Protein AF-A0A1J3DGX6-F1 (afdb_monomer_lite)

Secondary structure (DSSP, 8-state):
-HHHHHHHHHHHHHHHHHGGGHHHHHHHHHHHHHHHHHHHHHHHHHHHHHHHHHHHHHHHHHHHHHTHHHHHHTT-HHHHHHHHHHHHHHHHHHHHHHHHHHHHHHHHHHHHHHHHHHHHHHHHHHTT----HHHHHHHHHHHHHHHHHHHT--

Sequence (154 aa):
WSLPLQIGIALYLLYTQVKFAFLSGLAITILLIPVNKWISVLIASATEKMMKLKDERIRKTGELLTNIRTLKMYGWDNWFADWMKETRATEVTHLATRKYLDAWCVFFWATTPTLFSLCTFGLYELMGHQLDAATVFTCLALFNSLISPLNSFP

pLDDT: mean 79.85, std 6.16, range [44.06, 89.44]

Structure (mmCIF, N/CA/C/O backbone):
data_AF-A0A1J3DGX6-F1
#
_entry.id   AF-A0A1J3DGX6-F1
#
loop_
_atom_site.group_PDB
_atom_site.id
_atom_site.type_symbol
_atom_site.label_atom_id
_atom_site.label_alt_id
_atom_site.label_comp_id
_atom_site.label_asym_id
_atom_site.label_entity_id
_atom_site.label_seq_id
_atom_site.pdbx_PDB_ins_code
_atom_site.Cartn_x
_atom_site.Cartn_y
_atom_site.Cartn_z
_atom_site.occupancy
_atom_site.B_iso_or_equiv
_atom_site.auth_seq_id
_atom_site.auth_comp_id
_atom_site.auth_asym_id
_atom_site.auth_atom_id
_atom_site.pdbx_PDB_model_num
ATOM 1 N N . TRP A 1 1 ? 1.114 18.696 17.662 1.00 60.16 1 TRP A N 1
ATOM 2 C CA . TRP A 1 1 ? 0.561 18.798 19.030 1.00 60.16 1 TRP A CA 1
ATOM 3 C C . TRP A 1 1 ? -0.946 18.525 19.068 1.00 60.16 1 TRP A C 1
ATOM 5 O O . TRP A 1 1 ? -1.436 18.108 20.105 1.00 60.16 1 TRP A O 1
ATOM 15 N N . SER A 1 2 ? -1.672 18.677 17.949 1.00 73.19 2 SER A N 1
ATOM 16 C CA . SER A 1 2 ? -3.098 18.323 17.829 1.00 73.19 2 SER A CA 1
ATOM 17 C C . SER A 1 2 ? -3.373 16.814 17.763 1.00 73.19 2 SER A C 1
ATOM 19 O O . SER A 1 2 ? -4.356 16.365 18.339 1.00 73.19 2 SER A O 1
ATOM 21 N N . LEU A 1 3 ? -2.502 16.023 17.119 1.00 72.56 3 LEU A N 1
ATOM 22 C CA . LEU A 1 3 ? -2.721 14.580 16.898 1.00 72.56 3 LEU A CA 1
ATOM 23 C C . LEU A 1 3 ? -2.918 13.766 18.195 1.00 72.56 3 LEU A C 1
ATOM 25 O O . LEU A 1 3 ? -3.896 13.026 18.264 1.00 72.56 3 LEU A O 1
ATOM 29 N N . PRO A 1 4 ? -2.081 13.906 19.248 1.00 76.38 4 PRO A N 1
ATOM 30 C CA . PRO A 1 4 ? -2.273 13.148 20.489 1.00 76.38 4 PRO A CA 1
ATOM 31 C C . PRO A 1 4 ? -3.576 13.525 21.203 1.00 76.38 4 PRO A C 1
ATOM 33 O O . PRO A 1 4 ? -4.251 12.670 21.769 1.00 76.38 4 PRO A O 1
ATOM 36 N N . LEU A 1 5 ? -3.949 14.806 21.144 1.00 80.56 5 LEU A N 1
ATOM 37 C CA . LEU A 1 5 ? -5.153 15.338 21.777 1.00 80.56 5 LEU A CA 1
ATOM 38 C C . LEU A 1 5 ? -6.415 14.857 21.040 1.00 80.56 5 LEU A C 1
ATOM 40 O O . LEU A 1 5 ? -7.362 14.396 21.672 1.00 80.56 5 LEU A O 1
ATOM 44 N N . GLN A 1 6 ? -6.395 14.871 19.704 1.00 77.31 6 GLN A N 1
ATOM 45 C CA . GLN A 1 6 ? -7.467 14.337 18.861 1.00 77.31 6 GLN A CA 1
ATOM 46 C C . GLN A 1 6 ? -7.667 12.832 19.083 1.00 77.31 6 GLN A C 1
ATOM 48 O O . GLN A 1 6 ? -8.804 12.382 19.214 1.00 77.31 6 GLN A O 1
ATOM 53 N N . ILE A 1 7 ? -6.572 12.072 19.191 1.00 78.31 7 ILE A N 1
ATOM 54 C CA . ILE A 1 7 ? -6.617 10.641 19.508 1.00 78.31 7 ILE A CA 1
ATOM 55 C C . ILE A 1 7 ? -7.227 10.416 20.895 1.00 78.31 7 ILE A C 1
ATOM 57 O O . ILE A 1 7 ? -8.139 9.605 21.029 1.00 78.31 7 ILE A O 1
ATOM 61 N N . GLY A 1 8 ? -6.790 11.163 21.912 1.00 80.44 8 GLY A N 1
ATOM 62 C CA . GLY A 1 8 ? -7.321 11.045 23.273 1.00 80.44 8 GLY A CA 1
ATOM 63 C C . GLY A 1 8 ? -8.830 11.300 23.360 1.00 80.44 8 GLY A C 1
ATOM 64 O O . GLY A 1 8 ? -9.553 10.505 23.959 1.00 80.44 8 GLY A O 1
ATOM 65 N N . ILE A 1 9 ? -9.323 12.361 22.712 1.00 83.56 9 ILE A N 1
ATOM 66 C CA . ILE A 1 9 ? -10.759 12.689 22.688 1.00 83.56 9 ILE A CA 1
ATOM 67 C C . ILE A 1 9 ? -11.558 11.616 21.939 1.00 83.56 9 ILE A C 1
ATOM 69 O O . ILE A 1 9 ? -12.603 11.181 22.420 1.00 83.56 9 ILE A O 1
ATOM 73 N N . ALA A 1 10 ? -11.074 11.161 20.782 1.00 81.25 10 ALA A N 1
ATOM 74 C CA . ALA A 1 10 ? -11.760 10.141 19.996 1.00 81.25 10 ALA A CA 1
ATOM 75 C C . ALA A 1 10 ? -11.840 8.795 20.734 1.00 81.25 10 ALA A C 1
ATOM 77 O O . ALA A 1 10 ? -12.893 8.161 20.725 1.00 81.25 10 ALA A O 1
ATOM 78 N N . LEU A 1 11 ? -10.768 8.392 21.427 1.00 79.19 11 LEU A N 1
ATOM 79 C CA . LEU A 1 11 ? -10.749 7.201 22.281 1.00 79.19 11 LEU A CA 1
ATOM 80 C C . LEU A 1 11 ? -11.744 7.313 23.440 1.00 79.19 11 LEU A C 1
ATOM 82 O O . LEU A 1 11 ? -12.476 6.363 23.714 1.00 79.19 11 LEU A O 1
ATOM 86 N N . TYR A 1 12 ? -11.803 8.476 24.094 1.00 83.81 12 TYR A N 1
ATOM 87 C CA . TYR A 1 12 ? -12.753 8.725 25.176 1.00 83.81 12 TYR A CA 1
ATOM 88 C C . TYR A 1 12 ? -14.209 8.626 24.695 1.00 83.81 12 TYR A C 1
ATOM 90 O O . TYR A 1 12 ? -15.022 7.956 25.331 1.00 83.81 12 TYR A O 1
ATOM 98 N N . LEU A 1 13 ? -14.524 9.227 23.542 1.00 81.12 13 LEU A N 1
ATOM 99 C CA . LEU A 1 13 ? -15.857 9.172 22.930 1.00 81.12 13 LEU A CA 1
ATOM 100 C C . LEU A 1 13 ? -16.231 7.763 22.434 1.00 81.12 13 LEU A C 1
ATOM 102 O O . LEU A 1 13 ? -17.390 7.362 22.507 1.00 81.12 13 LEU A O 1
ATOM 106 N N . LEU A 1 14 ? -15.263 6.987 21.942 1.00 77.94 14 LEU A N 1
ATOM 107 C CA . LEU A 1 14 ? -15.482 5.588 21.560 1.00 77.94 14 LEU A CA 1
ATOM 108 C C . LEU A 1 14 ? -15.776 4.709 22.779 1.00 77.94 14 LEU A C 1
ATOM 110 O O . LEU A 1 14 ? -16.672 3.863 22.724 1.00 77.94 14 LEU A O 1
ATOM 114 N N . TYR A 1 15 ? -15.067 4.936 23.886 1.00 79.75 15 TYR A N 1
ATOM 115 C CA . TYR A 1 15 ? -15.304 4.222 25.136 1.00 79.75 15 TYR A CA 1
ATOM 116 C C . TYR A 1 15 ? -16.697 4.509 25.709 1.00 79.75 15 TYR A C 1
ATOM 118 O O . TYR A 1 15 ? -17.372 3.586 26.160 1.00 79.75 15 TYR A O 1
ATOM 126 N N . THR A 1 16 ? -17.173 5.755 25.659 1.00 79.94 16 THR A N 1
ATOM 127 C CA . THR A 1 16 ? -18.525 6.081 26.139 1.00 79.94 16 THR A CA 1
ATOM 128 C C . THR A 1 16 ? -19.629 5.463 25.281 1.00 79.94 16 THR A C 1
ATOM 130 O O . THR A 1 16 ? -20.646 5.061 25.840 1.00 79.94 16 THR A O 1
ATOM 133 N N . GLN A 1 17 ? -19.427 5.317 23.966 1.00 77.19 17 GLN A N 1
ATOM 134 C CA . GLN A 1 17 ? -20.441 4.749 23.067 1.00 77.19 17 GLN A CA 1
ATOM 135 C C . GLN A 1 17 ? -20.481 3.214 23.060 1.00 77.19 17 GLN A C 1
ATOM 137 O O . GLN A 1 17 ? -21.556 2.621 23.134 1.00 77.19 17 GLN A O 1
ATOM 142 N N . VAL A 1 18 ? -19.322 2.552 22.969 1.00 73.00 18 VAL A N 1
ATOM 143 C CA . VAL A 1 18 ? -19.244 1.094 22.718 1.00 73.00 18 VAL A CA 1
ATOM 144 C C . VAL A 1 18 ? -18.570 0.325 23.857 1.00 73.00 18 VAL A C 1
ATOM 146 O O . VAL A 1 18 ? -18.370 -0.889 23.767 1.00 73.00 18 VAL A O 1
ATOM 149 N N . LYS A 1 19 ? -18.216 1.013 24.951 1.00 79.44 19 LYS A N 1
ATOM 150 C CA . LYS A 1 19 ? -17.516 0.442 26.109 1.00 79.44 19 LYS A CA 1
ATOM 151 C C . LYS A 1 19 ? -16.284 -0.362 25.665 1.00 79.44 19 LYS A C 1
ATOM 153 O O . LYS A 1 19 ? -15.445 0.128 24.912 1.00 79.44 19 LYS A O 1
ATOM 158 N N . PHE A 1 20 ? -16.176 -1.609 26.120 1.00 76.25 20 PHE A N 1
ATOM 159 C CA . PHE A 1 20 ? -15.048 -2.492 25.839 1.00 76.25 20 PHE A CA 1
ATOM 160 C C . PHE A 1 20 ? -15.041 -3.073 24.418 1.00 76.25 20 PHE A C 1
ATOM 162 O O . PHE A 1 20 ? -13.994 -3.539 23.977 1.00 76.25 20 PHE A O 1
ATOM 169 N N . ALA A 1 21 ? -16.146 -3.025 23.666 1.00 75.75 21 ALA A N 1
ATOM 170 C CA . ALA A 1 21 ? -16.178 -3.621 22.328 1.00 75.75 21 ALA A CA 1
ATOM 171 C C . ALA A 1 21 ? -15.310 -2.847 21.317 1.00 75.75 21 ALA A C 1
ATOM 173 O O . ALA A 1 21 ? -14.728 -3.460 20.420 1.00 75.75 21 ALA A O 1
ATOM 174 N N . PHE A 1 22 ? -15.115 -1.535 21.519 1.00 76.81 22 PHE A N 1
ATOM 175 C CA . PHE A 1 22 ? -14.176 -0.714 20.738 1.00 76.81 22 PHE A CA 1
ATOM 176 C C . PHE A 1 22 ? -12.736 -1.275 20.752 1.00 76.81 22 PHE A C 1
ATOM 178 O O . PHE A 1 22 ? -12.015 -1.156 19.760 1.00 76.81 22 PHE A O 1
ATOM 185 N N . LEU A 1 23 ? -12.322 -1.935 21.842 1.00 78.81 23 LEU A N 1
ATOM 186 C CA . LEU A 1 23 ? -10.967 -2.474 21.991 1.00 78.81 23 LEU A CA 1
ATOM 187 C C . LEU A 1 23 ? -10.636 -3.527 20.920 1.00 78.81 23 LEU A C 1
ATOM 189 O O . LEU A 1 23 ? -9.488 -3.648 20.502 1.00 78.81 23 LEU A O 1
ATOM 193 N N . SER A 1 24 ? -11.646 -4.258 20.443 1.00 81.00 24 SER A N 1
ATOM 194 C CA . SER A 1 24 ? -11.485 -5.261 19.389 1.00 81.00 24 SER A CA 1
ATOM 195 C C . SER A 1 24 ? -11.208 -4.644 18.019 1.00 81.00 24 SER A C 1
ATOM 197 O O . SER A 1 24 ? -10.266 -5.048 17.335 1.00 81.00 24 SER A O 1
ATOM 199 N N . GLY A 1 25 ? -11.965 -3.606 17.653 1.00 76.81 25 GLY A N 1
ATOM 200 C CA . GLY A 1 25 ? -11.724 -2.828 16.447 1.00 76.81 25 GLY A CA 1
ATOM 201 C C . GLY A 1 25 ? -10.364 -2.136 16.499 1.00 76.81 25 GLY A C 1
ATOM 202 O O . GLY A 1 25 ? -9.625 -2.143 15.511 1.00 76.81 25 GLY A O 1
ATOM 203 N N . LEU A 1 26 ? -9.981 -1.607 17.667 1.00 78.69 26 LEU A N 1
ATOM 204 C CA . LEU A 1 26 ? -8.653 -1.031 17.874 1.00 78.69 26 LEU A CA 1
ATOM 205 C C . LEU A 1 26 ? -7.546 -2.074 17.670 1.00 78.69 26 LEU A C 1
ATOM 207 O O . LEU A 1 26 ? -6.583 -1.791 16.963 1.00 78.69 26 LEU A O 1
ATOM 211 N N . ALA A 1 27 ? -7.688 -3.278 18.232 1.00 83.06 27 ALA A N 1
ATOM 212 C CA . ALA A 1 27 ? -6.703 -4.350 18.092 1.00 83.06 27 ALA A CA 1
ATOM 213 C C . ALA A 1 27 ? -6.489 -4.754 16.624 1.00 83.06 27 ALA A C 1
ATOM 215 O O . ALA A 1 27 ? -5.349 -4.871 16.175 1.00 83.06 27 ALA A O 1
ATOM 216 N N . ILE A 1 28 ? -7.570 -4.892 15.851 1.00 80.25 28 ILE A N 1
ATOM 217 C CA . ILE A 1 28 ? -7.499 -5.196 14.413 1.00 80.25 28 ILE A CA 1
ATOM 218 C C . ILE A 1 28 ? -6.847 -4.050 13.647 1.00 80.25 28 ILE A C 1
ATOM 220 O O . ILE A 1 28 ? -5.993 -4.288 12.800 1.00 80.25 28 ILE A O 1
ATOM 224 N N . THR A 1 29 ? -7.192 -2.806 13.973 1.00 77.31 29 THR A N 1
ATOM 225 C CA . THR A 1 29 ? -6.591 -1.631 13.326 1.00 77.31 29 THR A CA 1
ATOM 226 C C . THR A 1 29 ? -5.090 -1.570 13.591 1.00 77.31 29 THR A C 1
ATOM 228 O O . THR A 1 29 ? -4.314 -1.388 12.657 1.00 77.31 29 THR A O 1
ATOM 231 N N . ILE A 1 30 ? -4.667 -1.796 14.838 1.00 80.12 30 ILE A N 1
ATOM 232 C CA . ILE A 1 30 ? -3.249 -1.869 15.211 1.00 80.12 30 ILE A CA 1
ATOM 233 C C . ILE A 1 30 ? -2.539 -2.992 14.448 1.00 80.12 30 ILE A C 1
ATOM 235 O O . ILE A 1 30 ? -1.401 -2.803 14.028 1.00 80.12 30 ILE A O 1
ATOM 239 N N . LEU A 1 31 ? -3.202 -4.128 14.220 1.00 82.38 31 LEU A N 1
ATOM 240 C CA . LEU A 1 31 ? -2.660 -5.247 13.445 1.00 82.38 31 LEU A CA 1
ATOM 241 C C . LEU A 1 31 ? -2.600 -4.952 11.934 1.00 82.38 31 LEU A C 1
ATOM 243 O O . LEU A 1 31 ? -1.679 -5.409 11.261 1.00 82.38 31 LEU A O 1
ATOM 247 N N . LEU A 1 32 ? -3.522 -4.147 11.396 1.00 76.31 32 LEU A N 1
ATOM 248 C CA . LEU A 1 32 ? -3.528 -3.736 9.986 1.00 76.31 32 LEU A CA 1
ATOM 249 C C . LEU A 1 32 ? -2.464 -2.677 9.656 1.00 76.31 32 LEU A C 1
ATOM 251 O O . LEU A 1 32 ? -1.965 -2.660 8.532 1.00 76.31 32 LEU A O 1
ATOM 255 N N . ILE A 1 33 ? -2.074 -1.824 10.610 1.00 78.75 33 ILE A N 1
ATOM 256 C CA . ILE A 1 33 ? -1.017 -0.811 10.415 1.00 78.75 33 ILE A CA 1
ATOM 257 C C . ILE A 1 33 ? 0.302 -1.416 9.884 1.00 78.75 33 ILE A C 1
ATOM 259 O O . ILE A 1 33 ? 0.773 -0.956 8.839 1.00 78.75 33 ILE A O 1
ATOM 263 N N . PRO A 1 34 ? 0.923 -2.436 10.516 1.00 81.00 34 PRO A N 1
ATOM 264 C CA . PRO A 1 34 ? 2.173 -3.013 10.024 1.00 81.00 34 PRO A CA 1
ATOM 265 C C . PRO A 1 34 ? 2.004 -3.717 8.673 1.00 81.00 34 PRO A C 1
ATOM 267 O O . PRO A 1 34 ? 2.913 -3.657 7.847 1.00 81.00 34 PRO A O 1
ATOM 270 N N . VAL A 1 35 ? 0.842 -4.328 8.414 1.00 80.75 35 VAL A N 1
ATOM 271 C CA . VAL A 1 35 ? 0.528 -4.955 7.120 1.00 80.75 35 VAL A CA 1
ATOM 272 C C . VAL A 1 35 ? 0.501 -3.900 6.013 1.00 80.75 35 VAL A C 1
ATOM 274 O O . VAL A 1 35 ? 1.198 -4.042 5.009 1.00 80.75 35 VAL A O 1
ATOM 277 N N . ASN A 1 36 ? -0.218 -2.796 6.229 1.00 76.44 36 ASN A N 1
ATOM 278 C CA . ASN A 1 36 ? -0.269 -1.675 5.290 1.00 76.44 36 ASN A CA 1
ATOM 279 C C . ASN A 1 36 ? 1.113 -1.039 5.084 1.00 76.44 36 ASN A C 1
ATOM 281 O O . ASN A 1 36 ? 1.490 -0.743 3.947 1.00 76.44 36 ASN A O 1
ATOM 285 N N . LYS A 1 37 ? 1.907 -0.878 6.153 1.00 79.25 37 LYS A N 1
ATOM 286 C CA . LYS A 1 37 ? 3.284 -0.369 6.060 1.00 79.25 37 LYS A CA 1
ATOM 287 C C . LYS A 1 37 ? 4.168 -1.287 5.216 1.00 79.25 37 LYS A C 1
ATOM 289 O O . LYS A 1 37 ? 4.883 -0.806 4.339 1.00 79.25 37 LYS A O 1
ATOM 294 N N . TRP A 1 38 ? 4.095 -2.599 5.430 1.00 80.75 38 TRP A N 1
ATOM 295 C CA . TRP A 1 38 ? 4.884 -3.571 4.674 1.00 80.75 38 TRP A CA 1
ATOM 296 C C . TRP A 1 38 ? 4.527 -3.577 3.181 1.00 80.75 38 TRP A C 1
ATOM 298 O O . TRP A 1 38 ? 5.422 -3.508 2.336 1.00 80.75 38 TRP A O 1
ATOM 308 N N . ILE A 1 39 ? 3.231 -3.551 2.853 1.00 75.88 39 ILE A N 1
ATOM 309 C CA . ILE A 1 39 ? 2.740 -3.423 1.471 1.00 75.88 39 ILE A CA 1
ATOM 310 C C . ILE A 1 39 ? 3.232 -2.112 0.844 1.00 75.88 39 ILE A C 1
ATOM 312 O O . ILE A 1 39 ? 3.727 -2.113 -0.283 1.00 75.88 39 ILE A O 1
ATOM 316 N N . SER A 1 40 ? 3.163 -1.004 1.584 1.00 75.25 40 SER A N 1
ATOM 317 C CA . SER A 1 40 ? 3.597 0.314 1.103 1.00 75.25 40 SER A CA 1
ATOM 318 C C . SER A 1 40 ? 5.093 0.349 0.784 1.00 75.25 40 SER A C 1
ATOM 320 O O . SER A 1 40 ? 5.491 0.868 -0.259 1.00 75.25 40 SER A O 1
ATOM 32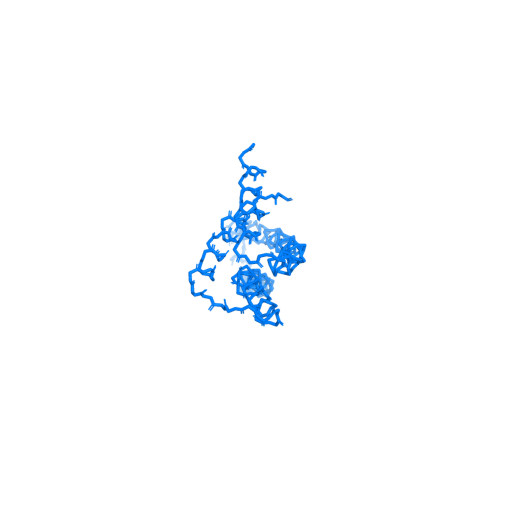2 N N . VAL A 1 41 ? 5.932 -0.263 1.627 1.00 81.12 41 VAL A N 1
ATOM 323 C CA . VAL A 1 41 ? 7.378 -0.404 1.374 1.00 81.12 41 VAL A CA 1
ATOM 324 C C . VAL A 1 41 ? 7.640 -1.262 0.135 1.00 81.12 41 VAL A C 1
ATOM 326 O O . VAL A 1 41 ? 8.496 -0.921 -0.685 1.00 81.12 41 VAL A O 1
ATOM 329 N N . LEU A 1 42 ? 6.883 -2.346 -0.046 1.00 79.38 42 LEU A N 1
ATOM 330 C CA . LEU A 1 42 ? 7.008 -3.201 -1.224 1.00 79.38 42 LEU A CA 1
ATOM 331 C C . LEU A 1 42 ? 6.631 -2.449 -2.512 1.00 79.38 42 LEU A C 1
ATOM 333 O O . LEU A 1 42 ? 7.348 -2.544 -3.511 1.00 79.38 42 LEU A O 1
ATOM 337 N N . ILE A 1 43 ? 5.564 -1.644 -2.476 1.00 76.56 43 ILE A N 1
ATOM 338 C CA . ILE A 1 43 ? 5.153 -0.768 -3.585 1.00 76.56 43 ILE A CA 1
ATOM 339 C C . ILE A 1 43 ? 6.218 0.288 -3.876 1.00 76.56 43 ILE A C 1
ATOM 341 O O . ILE A 1 43 ? 6.534 0.522 -5.046 1.00 76.56 43 ILE A O 1
ATOM 345 N N . ALA A 1 44 ? 6.790 0.911 -2.844 1.00 79.06 44 ALA A N 1
ATOM 346 C CA . ALA A 1 44 ? 7.851 1.902 -2.997 1.00 79.06 44 ALA A CA 1
ATOM 347 C C . ALA A 1 44 ? 9.092 1.288 -3.665 1.00 79.06 44 ALA A C 1
ATOM 349 O O . ALA A 1 44 ? 9.581 1.822 -4.661 1.00 79.06 44 ALA A O 1
ATOM 350 N N . SER A 1 45 ? 9.535 0.112 -3.206 1.00 82.81 45 SER A N 1
ATOM 351 C CA . SER A 1 45 ? 10.664 -0.611 -3.807 1.00 82.81 45 SER A CA 1
ATOM 352 C C . SER A 1 45 ? 10.386 -1.029 -5.257 1.00 82.81 45 SER A C 1
ATOM 354 O O . SER A 1 45 ? 11.235 -0.857 -6.136 1.00 82.81 45 SER A O 1
ATOM 356 N N . ALA A 1 46 ? 9.182 -1.537 -5.545 1.00 74.94 46 ALA A N 1
ATOM 357 C CA . ALA A 1 46 ? 8.769 -1.872 -6.907 1.00 74.94 46 ALA A CA 1
ATOM 358 C C . ALA A 1 46 ? 8.723 -0.628 -7.812 1.00 74.94 46 ALA A C 1
ATOM 360 O O . ALA A 1 46 ? 9.126 -0.682 -8.975 1.00 74.94 46 ALA A O 1
ATOM 361 N N . THR A 1 47 ? 8.276 0.507 -7.271 1.00 75.06 47 THR A N 1
ATOM 362 C CA . THR A 1 47 ? 8.239 1.797 -7.967 1.00 75.06 47 THR A CA 1
ATOM 363 C C . THR A 1 47 ? 9.641 2.292 -8.299 1.00 75.06 47 THR A C 1
ATOM 365 O O . THR A 1 47 ? 9.875 2.696 -9.435 1.00 75.06 47 THR A O 1
ATOM 368 N N . GLU A 1 48 ? 10.584 2.202 -7.362 1.00 83.50 48 GLU A N 1
ATOM 369 C CA . GLU A 1 48 ? 11.978 2.594 -7.583 1.00 83.50 48 GLU A CA 1
ATOM 370 C C . GLU A 1 48 ? 12.635 1.750 -8.687 1.00 83.50 48 GLU A C 1
ATOM 372 O O . GLU A 1 48 ? 13.232 2.295 -9.617 1.00 83.50 48 GLU A O 1
ATOM 377 N N . LYS A 1 49 ? 12.472 0.420 -8.643 1.00 80.00 49 LYS A N 1
ATOM 378 C CA . LYS A 1 49 ? 12.994 -0.486 -9.683 1.00 80.00 49 LYS A CA 1
ATOM 379 C C . LYS A 1 49 ? 12.412 -0.168 -11.061 1.00 80.00 49 LYS A C 1
ATOM 381 O O . LYS A 1 49 ? 13.149 -0.120 -12.042 1.00 80.00 49 LYS A O 1
ATOM 386 N N . MET A 1 50 ? 11.107 0.094 -11.130 1.00 76.81 50 MET A N 1
ATOM 387 C CA . MET A 1 50 ? 10.432 0.466 -12.374 1.00 76.81 50 MET A CA 1
ATOM 388 C C . MET A 1 50 ? 10.951 1.799 -12.933 1.00 76.81 50 MET A C 1
ATOM 390 O O . MET A 1 50 ? 11.123 1.922 -14.143 1.00 76.81 50 MET A O 1
ATOM 394 N N . MET A 1 51 ? 11.217 2.787 -12.071 1.00 78.88 51 MET A N 1
ATOM 395 C CA . MET A 1 51 ? 11.781 4.074 -12.490 1.00 78.88 51 MET A CA 1
ATOM 396 C C . MET A 1 51 ? 13.183 3.906 -13.083 1.00 78.88 51 MET A C 1
ATOM 398 O O . MET A 1 51 ? 13.434 4.437 -14.158 1.00 78.88 51 MET A O 1
ATOM 402 N N . LYS A 1 52 ? 14.046 3.076 -12.475 1.00 84.50 52 LYS A N 1
ATOM 403 C CA . LYS A 1 52 ? 15.387 2.780 -13.017 1.00 84.50 52 LYS A CA 1
ATOM 404 C C . LYS A 1 52 ? 15.334 2.168 -14.422 1.00 84.50 52 LYS A C 1
ATOM 406 O O . LYS A 1 52 ? 16.050 2.624 -15.309 1.00 84.50 52 LYS A O 1
ATOM 411 N N . LEU A 1 53 ? 14.460 1.178 -14.639 1.00 78.19 53 LEU A N 1
ATOM 412 C CA . LEU A 1 53 ? 14.273 0.556 -15.960 1.00 78.19 53 LEU A CA 1
ATOM 413 C C . LEU A 1 53 ? 13.764 1.569 -16.996 1.00 78.19 53 LEU A C 1
ATOM 415 O O . LEU A 1 53 ? 14.291 1.654 -18.106 1.00 78.19 53 LEU A O 1
ATOM 419 N N . LYS A 1 54 ? 12.784 2.389 -16.601 1.00 78.25 54 LYS A N 1
ATOM 420 C CA . LYS A 1 54 ? 12.209 3.431 -17.454 1.00 78.25 54 LYS A CA 1
ATOM 421 C C . LYS A 1 54 ? 13.253 4.483 -17.848 1.00 78.25 54 LYS A C 1
ATOM 423 O O . LYS A 1 54 ? 13.288 4.886 -19.012 1.00 78.25 54 LYS A O 1
ATOM 428 N N . ASP A 1 55 ? 14.097 4.911 -16.911 1.00 87.56 55 ASP A N 1
ATOM 429 C CA . ASP A 1 55 ? 15.165 5.882 -17.160 1.00 87.56 55 ASP A CA 1
ATOM 430 C C . ASP A 1 55 ? 16.223 5.313 -18.116 1.00 87.56 55 ASP A C 1
ATOM 432 O O . ASP A 1 55 ? 16.638 5.996 -19.055 1.00 87.56 55 ASP A O 1
ATOM 436 N N . GLU A 1 56 ? 16.602 4.039 -17.960 1.00 85.06 56 GLU A N 1
ATOM 437 C CA . GLU A 1 56 ? 17.533 3.378 -18.879 1.00 85.06 56 GLU A CA 1
ATOM 438 C C . GLU A 1 56 ? 16.963 3.277 -20.301 1.00 85.06 56 GLU A C 1
ATOM 440 O O . GLU A 1 56 ? 17.663 3.587 -21.271 1.00 85.06 56 GLU A O 1
ATOM 445 N N . ARG A 1 57 ? 15.682 2.912 -20.442 1.00 82.38 57 ARG A N 1
ATOM 446 C CA . ARG A 1 57 ? 15.006 2.876 -21.745 1.00 82.38 57 ARG A CA 1
ATOM 447 C C . ARG A 1 57 ? 14.976 4.256 -22.396 1.00 82.38 57 ARG A C 1
ATOM 449 O O . ARG A 1 57 ? 15.271 4.370 -23.587 1.00 82.38 57 ARG A O 1
ATOM 456 N N . ILE A 1 58 ? 14.609 5.298 -21.644 1.00 85.56 58 ILE A N 1
ATOM 457 C CA . ILE A 1 58 ? 14.564 6.680 -22.151 1.00 85.56 58 ILE A CA 1
ATOM 458 C C . ILE A 1 58 ? 15.958 7.121 -22.601 1.00 85.56 58 ILE A C 1
ATOM 460 O O . ILE A 1 58 ? 16.087 7.658 -23.701 1.00 85.56 58 ILE A O 1
ATOM 464 N N . ARG A 1 59 ? 16.998 6.826 -21.812 1.00 88.00 59 ARG A N 1
ATOM 465 C CA . ARG A 1 59 ? 18.388 7.137 -22.162 1.00 88.00 59 ARG A CA 1
ATOM 466 C C . ARG A 1 59 ? 18.814 6.457 -23.461 1.00 88.00 59 ARG A C 1
ATOM 468 O O . ARG A 1 59 ? 19.230 7.151 -24.384 1.00 88.00 59 ARG A O 1
ATOM 475 N N . LYS A 1 60 ? 18.650 5.131 -23.568 1.00 81.50 60 LYS A N 1
ATOM 476 C CA . LYS A 1 60 ? 19.015 4.380 -24.784 1.00 81.50 60 LYS A CA 1
ATOM 477 C C . LYS A 1 60 ? 18.239 4.885 -25.997 1.00 81.50 60 LYS A C 1
ATOM 479 O O . LYS A 1 60 ? 18.827 5.175 -27.030 1.00 81.50 60 LYS A O 1
ATOM 484 N N . THR A 1 61 ? 16.928 5.081 -25.863 1.00 83.94 61 THR A N 1
ATOM 485 C CA . THR A 1 61 ? 16.104 5.617 -26.961 1.00 83.94 61 THR A CA 1
ATOM 486 C C . THR A 1 61 ? 16.587 7.003 -27.399 1.00 83.94 61 THR A C 1
ATOM 488 O O . THR A 1 61 ? 16.647 7.273 -28.596 1.00 83.94 61 THR A O 1
ATOM 491 N N . GLY A 1 62 ? 16.988 7.860 -26.454 1.00 87.81 62 GLY A N 1
ATOM 492 C CA . GLY A 1 62 ? 17.604 9.155 -26.741 1.00 87.81 62 GLY A CA 1
ATOM 493 C C . GLY A 1 62 ? 18.903 9.029 -27.541 1.00 87.81 62 GLY A C 1
ATOM 494 O O . GLY A 1 62 ? 19.023 9.640 -28.599 1.00 87.81 62 GLY A O 1
ATOM 495 N N . GLU A 1 63 ? 19.832 8.178 -27.094 1.00 85.81 63 GLU A N 1
ATOM 496 C CA . GLU A 1 63 ? 21.112 7.910 -27.777 1.00 85.81 63 GLU A CA 1
ATOM 497 C C . GLU A 1 63 ? 20.914 7.401 -29.218 1.00 85.81 63 GLU A C 1
ATOM 499 O O . GLU A 1 63 ? 21.664 7.758 -30.133 1.00 85.81 63 GLU A O 1
ATOM 504 N N . LEU A 1 64 ? 19.874 6.598 -29.438 1.00 83.44 64 LEU A N 1
ATOM 505 C CA . LEU A 1 64 ? 19.547 6.015 -30.739 1.00 83.44 64 LEU A CA 1
ATOM 506 C C . LEU A 1 64 ? 18.871 7.013 -31.680 1.00 83.44 64 LEU A C 1
ATOM 508 O O . LEU A 1 64 ? 19.178 7.024 -32.872 1.00 83.44 64 LEU A O 1
ATOM 512 N N . LEU A 1 65 ? 18.031 7.909 -31.155 1.00 85.06 65 LEU A N 1
ATOM 513 C CA . LEU A 1 65 ? 17.482 9.030 -31.924 1.00 85.06 65 LEU A CA 1
ATOM 514 C C . LEU A 1 65 ? 18.585 9.999 -32.366 1.00 85.06 65 LEU A C 1
ATOM 516 O O . LEU A 1 65 ? 18.565 10.464 -33.506 1.00 85.06 65 LEU A O 1
ATOM 520 N N . THR A 1 66 ? 19.585 10.252 -31.516 1.00 89.44 66 THR A N 1
ATOM 521 C CA . THR A 1 66 ? 20.757 11.064 -31.880 1.00 89.44 66 THR A CA 1
ATOM 522 C C . THR A 1 66 ? 21.560 10.439 -33.030 1.00 89.44 66 THR A C 1
ATOM 524 O O . THR A 1 66 ? 22.053 11.163 -33.892 1.00 89.44 66 THR A O 1
ATOM 527 N N . ASN A 1 67 ? 21.642 9.105 -33.103 1.00 87.06 67 ASN A N 1
ATOM 528 C CA . ASN A 1 67 ? 22.414 8.370 -34.116 1.00 87.06 67 ASN A CA 1
ATOM 529 C C . ASN A 1 67 ? 21.551 7.740 -35.231 1.00 87.06 67 ASN A C 1
ATOM 531 O O . ASN A 1 67 ? 21.981 6.807 -35.918 1.00 87.06 67 ASN A O 1
ATOM 535 N N . ILE A 1 68 ? 20.341 8.262 -35.460 1.00 86.69 68 ILE A N 1
ATOM 536 C CA . ILE A 1 68 ? 19.344 7.655 -36.359 1.00 86.69 68 ILE A CA 1
ATOM 537 C C . ILE A 1 68 ? 19.830 7.492 -37.810 1.00 86.69 68 ILE A C 1
ATOM 539 O O . ILE A 1 68 ? 19.452 6.542 -38.497 1.00 86.69 68 ILE A O 1
ATOM 543 N N . ARG A 1 69 ? 20.691 8.400 -38.288 1.00 85.75 69 ARG A N 1
ATOM 544 C CA . ARG A 1 69 ? 21.210 8.381 -39.666 1.00 85.75 69 ARG A CA 1
ATOM 545 C C . ARG A 1 69 ? 22.096 7.160 -39.917 1.00 85.75 69 ARG A C 1
ATOM 547 O O . ARG A 1 69 ? 21.957 6.512 -40.950 1.00 85.75 69 ARG A O 1
ATOM 554 N N . THR A 1 70 ? 22.944 6.826 -38.948 1.00 84.88 70 THR A N 1
ATOM 555 C CA . THR A 1 70 ? 23.809 5.642 -38.965 1.00 84.88 70 THR A CA 1
ATOM 556 C C . THR A 1 70 ? 22.970 4.368 -38.936 1.00 84.88 70 THR A C 1
ATOM 558 O O . THR A 1 70 ? 23.198 3.452 -39.718 1.00 84.88 70 THR A O 1
ATOM 561 N N . LEU A 1 71 ? 21.930 4.341 -38.102 1.00 83.62 71 LEU A N 1
ATOM 562 C CA . LEU A 1 71 ? 21.047 3.184 -37.944 1.00 83.62 71 LEU A CA 1
ATOM 563 C C . LEU A 1 71 ? 20.271 2.858 -39.233 1.00 83.62 71 LEU A C 1
ATOM 565 O O . LEU A 1 71 ? 20.176 1.695 -39.622 1.00 83.62 71 LEU A O 1
ATOM 569 N N . LYS A 1 72 ? 19.801 3.892 -39.947 1.00 85.50 72 LYS A N 1
ATOM 570 C CA . LYS A 1 72 ? 19.196 3.741 -41.280 1.00 85.50 72 LYS A CA 1
ATOM 571 C C . LYS A 1 72 ? 20.195 3.319 -42.358 1.00 85.50 72 LYS A C 1
ATOM 573 O O . LYS A 1 72 ? 19.818 2.555 -43.236 1.00 85.50 72 LYS A O 1
ATOM 578 N N . MET A 1 73 ? 21.444 3.789 -42.302 1.00 86.12 73 MET A N 1
ATOM 579 C CA . MET A 1 73 ? 22.487 3.379 -43.254 1.00 86.12 73 MET A CA 1
ATOM 580 C C . MET A 1 73 ? 22.811 1.882 -43.170 1.0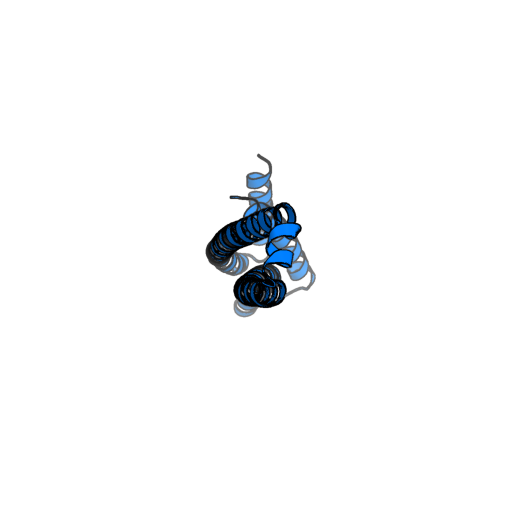0 86.12 73 MET A C 1
ATOM 582 O O . MET A 1 73 ? 2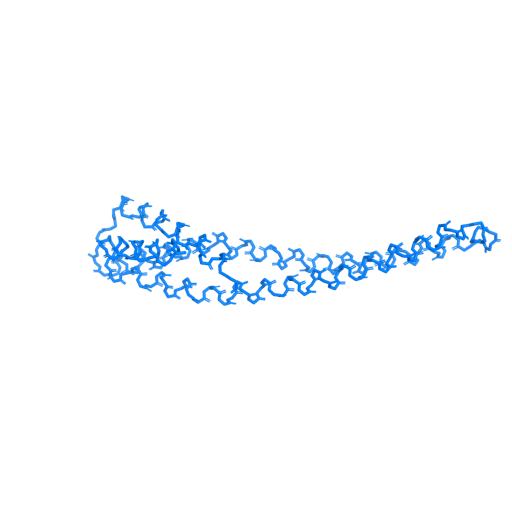3.085 1.274 -44.199 1.00 86.12 73 MET A O 1
ATOM 586 N N . TYR A 1 74 ? 22.744 1.288 -41.976 1.00 84.50 74 TYR A N 1
ATOM 587 C CA . TYR A 1 74 ? 22.983 -0.146 -41.770 1.00 84.50 74 TYR A CA 1
ATOM 588 C C . TYR A 1 74 ? 21.732 -1.029 -41.929 1.00 84.50 74 TYR A C 1
ATOM 590 O O . TYR A 1 74 ? 21.851 -2.249 -41.866 1.00 84.50 74 TYR A O 1
ATOM 598 N N . GLY A 1 75 ? 20.539 -0.450 -42.126 1.00 85.62 75 GLY A N 1
ATOM 599 C CA . GLY A 1 75 ? 19.287 -1.216 -42.229 1.00 85.62 75 GLY A CA 1
ATOM 600 C C . GLY A 1 75 ? 18.912 -1.974 -40.946 1.00 85.62 75 GLY A C 1
ATOM 601 O O . GLY A 1 75 ? 18.291 -3.031 -41.006 1.00 85.62 75 GLY A O 1
ATOM 602 N N . TRP A 1 76 ? 19.330 -1.474 -39.778 1.00 87.00 76 TRP A N 1
ATOM 603 C CA . TRP A 1 76 ? 19.086 -2.105 -38.468 1.00 87.00 76 TRP A CA 1
ATOM 604 C C . TRP A 1 76 ? 17.784 -1.651 -37.794 1.00 87.00 76 TRP A C 1
ATOM 606 O O . TRP A 1 76 ? 17.561 -1.916 -36.614 1.00 87.00 76 TRP A O 1
ATOM 616 N N . ASP A 1 77 ? 16.913 -0.961 -38.523 1.00 83.25 77 ASP A N 1
ATOM 617 C CA . ASP A 1 77 ? 15.657 -0.406 -38.022 1.00 83.25 77 ASP A CA 1
ATOM 618 C C . ASP A 1 77 ? 14.707 -1.484 -37.486 1.00 83.25 77 ASP A C 1
ATOM 620 O O . ASP A 1 77 ? 14.175 -1.331 -36.386 1.00 83.25 77 ASP A O 1
ATOM 624 N N . ASN A 1 78 ? 14.558 -2.599 -38.205 1.00 84.69 78 ASN A N 1
ATOM 625 C CA . ASN A 1 78 ? 13.689 -3.702 -37.780 1.00 84.69 78 ASN A CA 1
ATOM 626 C C . ASN A 1 78 ? 14.226 -4.421 -36.536 1.00 84.69 78 ASN A C 1
ATOM 628 O O . ASN A 1 78 ? 13.492 -4.615 -35.570 1.00 84.69 78 ASN A O 1
ATOM 632 N N . TRP A 1 79 ? 15.525 -4.738 -36.516 1.00 84.94 79 TRP A N 1
ATOM 633 C CA . TRP A 1 79 ? 16.170 -5.362 -35.356 1.00 84.94 79 TRP A CA 1
ATOM 634 C C . TRP A 1 79 ? 16.035 -4.490 -34.101 1.00 84.94 79 TRP A C 1
ATOM 636 O O . TRP A 1 79 ? 15.749 -4.977 -33.007 1.00 84.94 79 TRP A O 1
ATOM 646 N N . PHE A 1 80 ? 16.180 -3.175 -34.269 1.00 81.12 80 PHE A N 1
ATOM 647 C CA . PHE A 1 80 ? 16.044 -2.225 -33.177 1.00 81.12 80 PHE A CA 1
ATOM 648 C C . PHE A 1 80 ? 14.594 -2.091 -32.677 1.00 81.12 80 PHE A C 1
ATOM 650 O O . PHE A 1 80 ? 14.352 -1.983 -31.470 1.00 81.12 80 PHE A O 1
ATOM 657 N N . ALA A 1 81 ? 13.619 -2.132 -33.590 1.00 84.69 81 ALA A N 1
ATOM 658 C CA . ALA A 1 81 ? 12.202 -2.143 -33.244 1.00 84.69 81 ALA A CA 1
ATOM 659 C C . ALA A 1 81 ? 11.819 -3.396 -32.438 1.00 84.69 81 ALA A C 1
ATOM 661 O O . ALA A 1 81 ? 11.097 -3.281 -31.443 1.00 84.69 81 ALA A O 1
ATOM 662 N N . ASP A 1 82 ? 12.346 -4.563 -32.812 1.00 88.56 82 ASP A N 1
ATOM 663 C CA . ASP A 1 82 ? 12.118 -5.816 -32.088 1.00 88.56 82 ASP A CA 1
ATOM 664 C C . ASP A 1 82 ? 12.739 -5.784 -30.686 1.00 88.56 82 ASP A C 1
ATOM 666 O O . ASP A 1 82 ? 12.051 -6.077 -29.704 1.00 88.56 82 ASP A O 1
ATOM 670 N N . TRP A 1 83 ? 13.981 -5.305 -30.557 1.00 86.12 83 TRP A N 1
ATOM 671 C CA . TRP A 1 83 ? 14.635 -5.114 -29.257 1.00 86.12 83 TRP A CA 1
ATOM 672 C C . TRP A 1 83 ? 13.843 -4.175 -28.328 1.00 86.12 83 TRP A C 1
ATOM 674 O O . TRP A 1 83 ? 13.674 -4.437 -27.130 1.00 86.12 83 TRP A O 1
ATOM 684 N N . MET A 1 84 ? 13.297 -3.085 -28.878 1.00 83.94 84 MET A N 1
ATOM 685 C CA . MET A 1 84 ? 12.457 -2.154 -28.122 1.00 83.94 84 MET A CA 1
ATOM 686 C C . MET A 1 84 ? 11.144 -2.810 -27.673 1.00 83.94 84 MET A C 1
ATOM 688 O O . MET A 1 84 ? 10.669 -2.557 -26.562 1.00 83.94 84 MET A O 1
ATOM 692 N N . LYS A 1 85 ? 10.556 -3.662 -28.518 1.00 86.44 85 LYS A N 1
ATOM 693 C CA . LYS A 1 85 ? 9.314 -4.383 -28.224 1.00 86.44 85 LYS A CA 1
ATOM 694 C C . LYS A 1 85 ? 9.509 -5.426 -27.123 1.00 86.44 85 LYS A C 1
ATOM 696 O O . LYS A 1 85 ? 8.673 -5.502 -26.224 1.00 86.44 85 LYS A O 1
ATOM 701 N N . GLU A 1 86 ? 10.617 -6.162 -27.149 1.00 87.62 86 GLU A N 1
ATOM 702 C CA . GLU A 1 86 ? 10.989 -7.125 -26.105 1.00 87.62 86 GLU A CA 1
ATOM 703 C C . GLU A 1 86 ? 11.243 -6.424 -24.761 1.00 87.62 86 GLU A C 1
ATOM 705 O O . GLU A 1 86 ? 10.673 -6.799 -23.734 1.00 87.62 86 GLU A O 1
ATOM 710 N N . THR A 1 87 ? 11.996 -5.319 -24.780 1.00 80.38 87 THR A N 1
ATOM 711 C CA . THR A 1 87 ? 12.231 -4.489 -23.587 1.00 80.38 87 THR A CA 1
ATOM 712 C C . THR A 1 87 ? 10.912 -3.973 -23.002 1.00 80.38 87 THR A C 1
ATOM 714 O O . THR A 1 87 ? 10.681 -4.048 -21.794 1.00 80.38 87 THR A O 1
ATOM 717 N N . ARG A 1 88 ? 9.994 -3.508 -23.859 1.00 82.88 88 ARG A N 1
ATOM 718 C CA . ARG A 1 88 ? 8.668 -3.032 -23.447 1.00 82.88 88 ARG A CA 1
ATOM 719 C C . ARG A 1 88 ? 7.798 -4.146 -22.862 1.00 82.88 88 ARG A C 1
ATOM 721 O O . ARG A 1 88 ? 7.051 -3.877 -21.925 1.00 82.88 88 ARG A O 1
ATOM 728 N N . ALA A 1 89 ? 7.874 -5.371 -23.380 1.00 87.00 89 ALA A N 1
ATOM 729 C CA . ALA A 1 89 ? 7.125 -6.501 -22.830 1.00 87.00 89 ALA A CA 1
ATOM 730 C C . ALA A 1 89 ? 7.536 -6.787 -21.375 1.00 87.00 89 ALA A C 1
ATOM 732 O O . ALA A 1 89 ? 6.673 -6.923 -20.507 1.00 87.00 89 ALA A O 1
ATOM 733 N N . THR A 1 90 ? 8.840 -6.764 -21.094 1.00 80.50 90 THR A N 1
ATOM 734 C CA . THR A 1 90 ? 9.393 -6.927 -19.740 1.00 80.50 90 THR A CA 1
ATOM 735 C C . THR A 1 90 ? 9.023 -5.761 -18.813 1.00 80.50 90 THR A C 1
ATOM 737 O O . THR A 1 90 ? 8.694 -5.964 -17.647 1.00 80.50 90 THR A O 1
ATOM 740 N N . GLU A 1 91 ? 8.993 -4.521 -19.310 1.00 78.31 91 GLU A N 1
ATOM 741 C CA . GLU A 1 91 ? 8.495 -3.384 -18.519 1.00 78.31 91 GLU A CA 1
ATOM 742 C C . GLU A 1 91 ? 7.017 -3.546 -18.139 1.00 78.31 91 GLU A C 1
ATOM 744 O O . GLU A 1 91 ? 6.629 -3.252 -17.006 1.00 78.31 91 GLU A O 1
ATOM 749 N N . VAL A 1 92 ? 6.183 -4.014 -19.074 1.00 84.75 92 VAL A N 1
ATOM 750 C CA . VAL A 1 92 ? 4.740 -4.179 -18.857 1.00 84.75 92 VAL A CA 1
ATOM 751 C C . VAL A 1 92 ? 4.449 -5.262 -17.819 1.00 84.75 92 VAL A C 1
ATOM 753 O O . VAL A 1 92 ? 3.567 -5.057 -16.987 1.00 84.75 92 VAL A O 1
ATOM 756 N N . THR A 1 93 ? 5.190 -6.373 -17.801 1.00 82.62 93 THR A N 1
ATOM 757 C CA . THR A 1 93 ? 5.009 -7.415 -16.775 1.00 82.62 93 THR A CA 1
ATOM 758 C C . THR A 1 93 ? 5.360 -6.897 -15.380 1.00 82.62 93 THR A C 1
ATOM 760 O O . THR A 1 93 ? 4.578 -7.075 -14.445 1.00 82.62 93 THR A O 1
ATOM 763 N N . HIS A 1 94 ? 6.467 -6.164 -15.228 1.00 77.06 94 HIS A N 1
ATOM 764 C CA . HIS A 1 94 ? 6.811 -5.521 -13.955 1.00 77.06 94 HIS A CA 1
ATOM 765 C C . HIS A 1 94 ? 5.795 -4.447 -13.538 1.00 77.06 94 HIS A C 1
ATOM 767 O O . HIS A 1 94 ? 5.454 -4.335 -12.355 1.00 77.06 94 HIS A O 1
ATOM 773 N N . LEU A 1 95 ? 5.272 -3.682 -14.499 1.00 80.50 95 LEU A N 1
ATOM 774 C CA . LEU A 1 95 ? 4.234 -2.683 -14.257 1.00 80.50 95 LEU A CA 1
ATOM 775 C C . LEU A 1 95 ? 2.913 -3.331 -13.822 1.00 80.50 95 LEU A C 1
ATOM 777 O O . LEU A 1 95 ? 2.255 -2.803 -12.925 1.00 80.50 95 LEU A O 1
ATOM 781 N N . ALA A 1 96 ? 2.554 -4.486 -14.389 1.00 81.94 96 ALA A N 1
ATOM 782 C CA . ALA A 1 96 ? 1.393 -5.262 -13.967 1.00 81.94 96 ALA A CA 1
ATOM 783 C C . ALA A 1 96 ? 1.532 -5.711 -12.507 1.00 81.94 96 ALA A C 1
ATOM 785 O O . ALA A 1 96 ? 0.644 -5.434 -11.705 1.00 81.94 96 ALA A O 1
ATOM 786 N N . THR A 1 97 ? 2.669 -6.299 -12.119 1.00 77.50 97 THR A N 1
ATOM 787 C CA . THR A 1 97 ? 2.926 -6.699 -10.722 1.00 77.50 97 THR A CA 1
ATOM 788 C C . THR A 1 97 ? 2.815 -5.517 -9.760 1.00 77.50 97 THR A C 1
ATOM 790 O O . THR A 1 97 ? 2.168 -5.623 -8.719 1.00 77.50 97 THR A O 1
ATOM 793 N N . ARG A 1 98 ? 3.373 -4.354 -10.122 1.00 75.25 98 ARG A N 1
ATOM 794 C CA . ARG A 1 98 ? 3.209 -3.122 -9.336 1.00 75.25 98 ARG A CA 1
ATOM 795 C C . ARG A 1 98 ? 1.739 -2.719 -9.220 1.00 75.25 98 ARG A C 1
ATOM 797 O O . ARG A 1 98 ? 1.308 -2.335 -8.138 1.00 75.25 98 ARG A O 1
ATOM 804 N N . LYS A 1 99 ? 0.978 -2.775 -10.313 1.00 78.44 99 LYS A N 1
ATOM 805 C CA . LYS A 1 99 ? -0.446 -2.420 -10.316 1.00 78.44 99 LYS A CA 1
ATOM 806 C C . LYS A 1 99 ? -1.286 -3.367 -9.467 1.00 78.44 99 LYS A C 1
ATOM 808 O O . LYS A 1 99 ? -2.189 -2.894 -8.788 1.00 78.44 99 LYS A O 1
ATOM 813 N N . TYR A 1 100 ? -0.953 -4.655 -9.435 1.00 81.56 100 TYR A N 1
ATOM 814 C CA . TYR A 1 100 ? -1.570 -5.587 -8.496 1.00 81.56 100 TYR A CA 1
ATOM 815 C C . TYR A 1 100 ? -1.268 -5.200 -7.048 1.00 81.56 100 TYR A C 1
ATOM 817 O O . TYR A 1 100 ? -2.195 -5.111 -6.252 1.00 81.56 100 TYR A O 1
ATOM 825 N N . LEU A 1 101 ? -0.009 -4.909 -6.704 1.00 76.31 101 LEU A N 1
ATOM 826 C CA . LEU A 1 101 ? 0.363 -4.477 -5.349 1.00 76.31 101 LEU A CA 1
ATOM 827 C C . LEU A 1 101 ? -0.355 -3.185 -4.924 1.00 76.31 101 LEU A C 1
ATOM 829 O O . LEU A 1 101 ? -0.850 -3.094 -3.804 1.00 76.31 101 LEU A O 1
ATOM 833 N N . ASP A 1 102 ? -0.452 -2.214 -5.829 1.00 78.06 102 ASP A N 1
ATOM 834 C CA . ASP A 1 102 ? -1.186 -0.959 -5.627 1.00 78.06 102 ASP A CA 1
ATOM 835 C C . ASP A 1 102 ? -2.684 -1.216 -5.381 1.00 78.06 102 ASP A C 1
ATOM 837 O O . ASP A 1 102 ? -3.259 -0.708 -4.420 1.00 78.06 102 ASP A O 1
ATOM 841 N N . ALA A 1 103 ? -3.298 -2.095 -6.181 1.00 81.56 103 ALA A N 1
ATOM 842 C CA . ALA A 1 103 ? -4.686 -2.511 -5.993 1.00 81.56 103 ALA A CA 1
ATOM 843 C C . ALA A 1 103 ? -4.908 -3.200 -4.637 1.00 81.56 103 ALA A C 1
ATOM 845 O O . ALA A 1 103 ? -5.900 -2.915 -3.968 1.00 81.56 103 ALA A O 1
ATOM 846 N N . TRP A 1 104 ? -3.975 -4.051 -4.195 1.00 79.06 104 TRP A N 1
ATOM 847 C CA . TRP A 1 104 ? -4.017 -4.659 -2.862 1.00 79.06 104 TRP A CA 1
ATOM 848 C C . TRP A 1 104 ? -3.955 -3.609 -1.751 1.00 79.06 104 TRP A C 1
ATOM 850 O O . TRP A 1 104 ? -4.729 -3.688 -0.802 1.00 79.06 104 TRP A O 1
ATOM 860 N N . CYS A 1 105 ? -3.092 -2.600 -1.878 1.00 75.88 105 CYS A N 1
ATOM 861 C CA . CYS A 1 105 ? -3.004 -1.509 -0.907 1.00 75.88 105 CYS A CA 1
ATOM 862 C C . CYS A 1 105 ? -4.328 -0.744 -0.791 1.00 75.88 105 CYS A C 1
ATOM 864 O O . CYS A 1 105 ? -4.860 -0.590 0.307 1.00 75.88 105 CYS A O 1
ATOM 866 N N . VAL A 1 106 ? -4.909 -0.345 -1.927 1.00 79.31 106 VAL A N 1
ATOM 867 C CA . VAL A 1 106 ? -6.213 0.337 -1.961 1.00 79.31 106 VAL A CA 1
ATOM 868 C C . VAL A 1 106 ? -7.314 -0.551 -1.380 1.00 79.31 106 VAL A C 1
ATOM 870 O O . VAL A 1 106 ? -8.153 -0.066 -0.623 1.00 79.31 106 VAL A O 1
ATOM 873 N N . PHE A 1 107 ? -7.295 -1.853 -1.679 1.00 81.69 107 PHE A N 1
ATOM 874 C CA . PHE A 1 107 ? -8.252 -2.813 -1.137 1.00 81.69 107 PHE A CA 1
ATOM 875 C C . PHE A 1 107 ? -8.179 -2.901 0.390 1.00 81.69 107 PHE A C 1
ATOM 877 O O . PHE A 1 107 ? -9.211 -2.788 1.052 1.00 81.69 107 PHE A O 1
ATOM 884 N N . PHE A 1 108 ? -6.983 -3.046 0.971 1.00 77.69 108 PHE A N 1
ATOM 885 C CA . PHE A 1 108 ? -6.824 -3.060 2.427 1.00 77.69 108 PHE A CA 1
ATOM 886 C C . PHE A 1 108 ? -7.253 -1.733 3.054 1.00 77.69 108 PHE A C 1
ATOM 888 O O . PHE A 1 108 ? -7.943 -1.737 4.075 1.00 77.69 108 PHE A O 1
ATOM 895 N N . TRP A 1 109 ? -6.930 -0.606 2.418 1.00 75.00 109 TRP A N 1
ATOM 896 C CA . TRP A 1 109 ? -7.318 0.718 2.901 1.00 75.00 109 TRP A CA 1
ATOM 897 C C . TRP A 1 109 ? -8.842 0.902 2.925 1.00 75.00 109 TRP A C 1
ATOM 899 O O . TRP A 1 109 ? -9.399 1.326 3.936 1.00 75.00 109 TRP A O 1
ATOM 909 N N . ALA A 1 110 ? -9.530 0.493 1.856 1.00 80.38 110 ALA A N 1
ATOM 910 C CA . ALA A 1 110 ? -10.989 0.538 1.762 1.00 80.38 110 ALA A CA 1
ATOM 911 C C . ALA A 1 110 ? -11.684 -0.462 2.705 1.00 80.38 110 ALA A C 1
ATOM 913 O O . ALA A 1 110 ? -12.756 -0.173 3.230 1.00 80.38 110 ALA A O 1
ATOM 914 N N . THR A 1 111 ? -11.066 -1.620 2.947 1.00 82.44 111 THR A N 1
ATOM 915 C CA . THR A 1 111 ? -11.638 -2.705 3.765 1.00 82.44 111 THR A CA 1
ATOM 916 C C . THR A 1 111 ? -11.414 -2.498 5.268 1.00 82.44 111 THR A C 1
ATOM 918 O O . THR A 1 111 ? -12.162 -3.035 6.083 1.00 82.44 111 THR A O 1
ATOM 921 N N . THR A 1 112 ? -10.421 -1.691 5.660 1.00 81.25 112 THR A N 1
ATOM 922 C CA . THR A 1 112 ? -10.101 -1.389 7.069 1.00 81.25 112 THR A CA 1
ATOM 923 C C . THR A 1 112 ? -11.317 -0.906 7.882 1.00 81.25 112 THR A C 1
ATOM 925 O O . THR A 1 112 ? -11.606 -1.524 8.909 1.00 81.25 112 THR A O 1
ATOM 928 N N . PRO A 1 113 ? -12.068 0.140 7.473 1.00 80.25 113 PRO A N 1
ATOM 929 C CA . PRO A 1 113 ? -13.242 0.596 8.225 1.00 80.25 113 PRO A CA 1
ATOM 930 C C . PRO A 1 113 ? -14.355 -0.456 8.278 1.00 80.25 113 PRO A C 1
ATOM 932 O O . PRO A 1 113 ? -15.027 -0.590 9.298 1.00 80.25 113 PRO A O 1
ATOM 935 N N . THR A 1 114 ? -14.520 -1.251 7.221 1.00 83.62 114 THR A N 1
ATOM 936 C CA . THR A 1 114 ? -15.517 -2.326 7.175 1.00 83.62 114 THR A CA 1
ATOM 937 C C . THR A 1 114 ? -15.188 -3.437 8.171 1.00 83.62 114 THR A C 1
ATOM 939 O O . THR A 1 114 ? -16.061 -3.847 8.933 1.00 83.62 114 THR A O 1
ATOM 942 N N . LEU A 1 115 ? -13.929 -3.886 8.219 1.00 83.25 115 LEU A N 1
ATOM 943 C CA . LEU A 1 115 ? -13.460 -4.880 9.191 1.00 83.25 115 LEU A CA 1
ATOM 944 C C . LEU A 1 115 ? -13.551 -4.359 10.626 1.00 83.25 115 LEU A C 1
ATOM 946 O O . LEU A 1 115 ? -14.007 -5.082 11.510 1.00 83.25 115 LEU A O 1
ATOM 950 N N . PHE A 1 116 ? -13.166 -3.099 10.848 1.00 82.94 116 PHE A N 1
ATOM 951 C CA . PHE A 1 116 ? -13.296 -2.443 12.147 1.00 82.94 116 PHE A CA 1
ATOM 952 C C . PHE A 1 116 ? -14.741 -2.499 12.653 1.00 82.94 116 PHE A C 1
ATOM 954 O O . PHE A 1 116 ? -14.988 -2.951 13.773 1.00 82.94 116 PHE A O 1
ATOM 961 N N . SER A 1 117 ? -15.698 -2.080 11.822 1.00 82.31 117 SER A N 1
ATOM 962 C CA . SER A 1 117 ? -17.118 -2.104 12.168 1.00 82.31 117 SER A CA 1
ATOM 963 C C . SER A 1 117 ? -17.637 -3.513 12.400 1.00 82.31 117 SER A C 1
ATOM 965 O O . SER A 1 117 ? -18.299 -3.750 13.405 1.00 82.31 117 SER A O 1
ATOM 967 N N . LEU A 1 118 ? -17.305 -4.456 11.517 1.00 85.75 118 LEU A N 1
ATOM 968 C CA . LEU A 1 118 ? -17.781 -5.833 11.612 1.00 85.75 118 LEU A CA 1
ATOM 969 C C . LEU A 1 118 ? -17.357 -6.488 12.933 1.00 85.75 118 LEU A C 1
ATOM 971 O O . LEU A 1 118 ? -18.178 -7.091 13.618 1.00 85.75 118 LEU A O 1
ATOM 975 N N . CYS A 1 119 ? -16.099 -6.311 13.337 1.00 84.12 119 CYS A N 1
ATOM 976 C CA . CYS A 1 119 ? -15.602 -6.885 14.583 1.00 84.12 119 CYS A CA 1
ATOM 977 C C . CYS A 1 119 ? -16.101 -6.143 15.826 1.00 84.12 119 CYS A C 1
ATOM 979 O O . CYS A 1 119 ? -16.478 -6.789 16.802 1.00 84.12 119 CYS A O 1
ATOM 981 N N . THR A 1 120 ? -16.159 -4.809 15.782 1.00 83.69 120 THR A N 1
ATOM 982 C CA . THR A 1 120 ? -16.633 -3.997 16.915 1.00 83.69 120 THR A CA 1
ATOM 983 C C . THR A 1 120 ? -18.106 -4.265 17.207 1.00 83.69 120 THR A C 1
ATOM 985 O O . THR A 1 120 ? -18.472 -4.509 18.355 1.00 83.69 120 THR A O 1
ATOM 988 N N . PHE A 1 121 ? -18.954 -4.259 16.178 1.00 83.50 121 PHE A N 1
ATOM 989 C CA . PHE A 1 121 ? -20.387 -4.499 16.335 1.00 83.50 121 PHE A CA 1
ATOM 990 C C . PHE A 1 121 ? -20.694 -5.971 16.602 1.00 83.50 121 PHE A C 1
ATOM 992 O O . PHE A 1 121 ? -21.521 -6.250 17.464 1.00 83.50 121 PHE A O 1
ATOM 999 N N . GLY A 1 122 ? -19.968 -6.904 15.975 1.00 85.31 122 GLY A N 1
ATOM 1000 C CA . GLY A 1 122 ? -20.118 -8.333 16.259 1.00 85.31 122 GLY A CA 1
ATOM 1001 C C . GLY A 1 122 ? -19.826 -8.679 17.723 1.00 85.31 122 GLY A C 1
ATOM 1002 O O . GLY A 1 122 ? -20.583 -9.417 18.350 1.00 85.31 122 GLY A O 1
ATOM 1003 N N . LEU A 1 123 ? -18.774 -8.102 18.316 1.00 83.38 123 LEU A N 1
ATOM 1004 C CA . LEU A 1 123 ? -18.487 -8.288 19.744 1.00 83.38 123 LEU 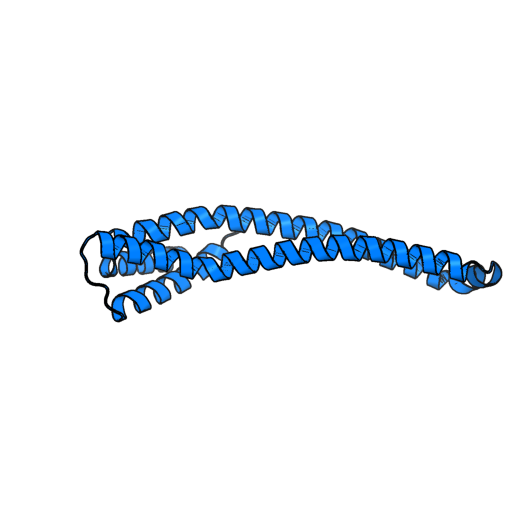A CA 1
ATOM 1005 C C . LEU A 1 123 ? -19.475 -7.562 20.657 1.00 83.38 123 LEU A C 1
ATOM 1007 O O . LEU A 1 123 ? -19.780 -8.058 21.740 1.00 83.38 123 LEU A O 1
ATOM 1011 N N . TYR A 1 124 ? -19.986 -6.409 20.233 1.00 81.81 124 TYR A N 1
ATOM 1012 C CA . TYR A 1 124 ? -20.993 -5.673 20.993 1.00 81.81 124 TYR A CA 1
ATOM 1013 C C . TYR A 1 124 ? -22.331 -6.430 21.067 1.00 81.81 124 TYR A C 1
ATOM 1015 O O . TYR A 1 124 ? -22.930 -6.504 22.142 1.00 81.81 124 TYR A O 1
ATOM 1023 N N . GLU A 1 125 ? -22.750 -7.064 19.969 1.00 82.81 125 GLU A N 1
ATOM 1024 C CA . GLU A 1 125 ? -23.924 -7.945 19.928 1.00 82.81 125 GLU A CA 1
ATOM 1025 C C . GLU A 1 125 ? -23.721 -9.198 20.795 1.00 82.81 125 GLU A C 1
ATOM 1027 O O . GLU A 1 125 ? -24.583 -9.540 21.604 1.00 82.81 125 GLU A O 1
ATOM 1032 N N . LEU A 1 126 ? -22.544 -9.835 20.714 1.00 82.81 126 LEU A N 1
ATOM 1033 C CA . LEU A 1 126 ? -22.177 -10.986 21.556 1.00 82.81 126 LEU A CA 1
ATOM 1034 C C . LEU A 1 126 ? -22.184 -10.662 23.057 1.00 82.81 126 LEU A C 1
ATOM 1036 O O . LEU A 1 126 ? -22.482 -11.530 23.875 1.00 82.81 126 LEU A O 1
ATOM 1040 N N . MET A 1 127 ? -21.884 -9.417 23.434 1.00 79.69 127 MET A N 1
ATOM 1041 C CA . MET A 1 127 ? -21.988 -8.933 24.814 1.00 79.69 127 MET A CA 1
ATOM 1042 C C . MET A 1 127 ? -23.435 -8.646 25.258 1.00 79.69 127 MET A C 1
ATOM 1044 O O . MET A 1 127 ? -23.636 -8.120 26.354 1.00 79.69 127 MET A O 1
ATOM 1048 N N . GLY A 1 128 ? -24.443 -8.948 24.434 1.00 77.25 128 GLY A N 1
ATOM 1049 C CA . GLY A 1 128 ? -25.862 -8.796 24.766 1.00 77.25 128 GLY A CA 1
ATOM 1050 C C . GLY A 1 128 ? -26.358 -7.348 24.772 1.00 77.25 128 GLY A C 1
ATOM 1051 O O . GLY A 1 128 ? -27.380 -7.058 25.392 1.00 77.25 128 GLY A O 1
ATOM 1052 N N . HIS A 1 129 ? -25.636 -6.427 24.127 1.00 78.06 129 HIS A N 1
ATOM 1053 C CA . HIS A 1 129 ? -26.047 -5.028 24.018 1.00 78.06 129 HIS A CA 1
ATOM 1054 C C . HIS A 1 129 ? -26.834 -4.792 22.717 1.00 78.06 129 HIS A C 1
ATOM 1056 O O . HIS A 1 129 ? -26.545 -5.396 21.686 1.00 78.06 129 HIS A O 1
ATOM 1062 N N . GLN A 1 130 ? -27.829 -3.899 22.748 1.00 76.38 130 GLN A N 1
ATOM 1063 C CA . GLN A 1 130 ? -28.610 -3.541 21.558 1.00 76.38 130 GLN A CA 1
ATOM 1064 C C . GLN A 1 130 ? -27.857 -2.527 20.690 1.00 76.38 130 GLN A C 1
ATOM 1066 O O . GLN A 1 130 ? -27.500 -1.445 21.158 1.00 76.38 130 GLN A O 1
ATOM 1071 N N . LEU A 1 131 ? -27.627 -2.881 19.424 1.00 74.19 131 LEU A N 1
ATOM 1072 C CA . LEU A 1 131 ? -27.044 -1.995 18.416 1.00 74.19 131 LEU A CA 1
ATOM 1073 C C . LEU A 1 131 ? -28.075 -0.965 17.962 1.00 74.19 131 LEU A C 1
ATOM 1075 O O . LEU A 1 131 ? -29.056 -1.316 17.311 1.00 74.19 131 LEU A O 1
ATOM 1079 N N . ASP A 1 132 ? -27.820 0.302 18.273 1.00 81.19 132 ASP A N 1
ATOM 1080 C CA . ASP A 1 132 ? -28.559 1.419 17.696 1.00 81.19 132 ASP A CA 1
ATOM 1081 C C . ASP A 1 132 ? -27.802 1.995 16.488 1.00 81.19 132 ASP A C 1
ATOM 1083 O O . ASP A 1 132 ? -26.568 2.009 16.428 1.00 81.19 132 ASP A O 1
ATOM 1087 N N . ALA A 1 133 ? -28.541 2.497 15.500 1.00 81.12 133 ALA A N 1
ATOM 1088 C CA . ALA A 1 133 ? -27.942 3.100 14.315 1.00 81.12 133 ALA A CA 1
ATOM 1089 C C . ALA A 1 133 ? -27.111 4.341 14.687 1.00 81.12 133 ALA A C 1
ATOM 1091 O O . ALA A 1 133 ? -26.044 4.570 14.111 1.00 81.12 133 ALA A O 1
ATOM 1092 N N . ALA A 1 134 ? -27.556 5.117 15.683 1.00 82.88 134 ALA A N 1
ATOM 1093 C CA . ALA A 1 134 ? -26.854 6.319 16.121 1.00 82.88 134 ALA A CA 1
ATOM 1094 C C . ALA A 1 134 ? -25.451 6.007 16.669 1.00 82.88 134 ALA A C 1
ATOM 1096 O O . ALA A 1 134 ? -24.487 6.702 16.328 1.00 82.88 134 ALA A O 1
ATOM 1097 N N . THR A 1 135 ? -25.299 4.943 17.463 1.00 77.88 135 THR A N 1
ATOM 1098 C CA . THR A 1 135 ? -23.989 4.502 17.968 1.00 77.88 135 THR A CA 1
ATOM 1099 C C . THR A 1 135 ? -23.101 4.005 16.833 1.00 77.88 135 THR A C 1
ATOM 1101 O O . THR A 1 135 ? -21.946 4.422 16.746 1.00 77.88 135 THR A O 1
ATOM 1104 N N . VAL A 1 136 ? -23.642 3.216 15.902 1.00 80.75 136 VAL A N 1
ATOM 1105 C CA . VAL A 1 136 ? -22.900 2.700 14.738 1.00 80.75 136 VAL A CA 1
ATOM 1106 C C . VAL A 1 136 ? -22.290 3.825 13.895 1.00 80.75 136 VAL A C 1
ATOM 1108 O O . VAL A 1 136 ? -21.077 3.834 13.653 1.00 80.75 136 VAL A O 1
ATOM 1111 N N . PHE A 1 137 ? -23.103 4.801 13.481 1.00 82.50 137 PHE A N 1
ATOM 1112 C CA . PHE A 1 137 ? -22.630 5.918 12.659 1.00 82.50 137 PHE A CA 1
ATOM 1113 C C . PHE A 1 137 ? -21.635 6.809 13.409 1.00 82.50 137 PHE A C 1
ATOM 1115 O O . PHE A 1 137 ? -20.634 7.234 12.827 1.00 82.50 137 PHE A O 1
ATOM 1122 N N . THR A 1 138 ? -21.860 7.043 14.706 1.00 83.88 138 THR A N 1
ATOM 1123 C CA . THR A 1 138 ? -20.944 7.845 15.530 1.00 83.88 138 THR A CA 1
ATOM 1124 C C . THR A 1 138 ? -19.568 7.185 15.631 1.00 83.88 138 THR A C 1
ATOM 1126 O O . THR A 1 138 ? -18.546 7.850 15.466 1.00 83.88 138 THR A O 1
ATOM 1129 N N . CYS A 1 139 ? -19.511 5.868 15.838 1.00 80.62 139 CYS A N 1
ATOM 1130 C CA . CYS A 1 139 ? -18.247 5.140 15.950 1.00 80.62 139 CYS A CA 1
ATOM 1131 C C . CYS A 1 139 ? -17.478 5.084 14.630 1.00 80.62 139 CYS A C 1
ATOM 1133 O O . CYS A 1 139 ? -16.262 5.268 14.631 1.00 80.62 139 CYS A O 1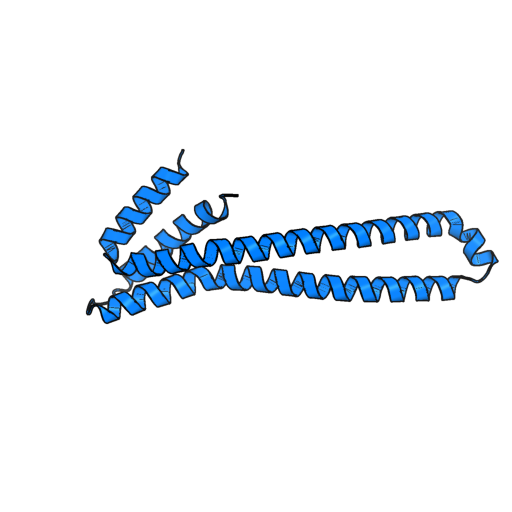
ATOM 1135 N N . LEU A 1 140 ? -18.177 4.903 13.508 1.00 82.12 140 LEU A N 1
ATOM 1136 C CA . LEU A 1 140 ? -17.585 4.992 12.171 1.00 82.12 140 LEU A CA 1
ATOM 1137 C C . LEU A 1 140 ? -16.981 6.377 11.897 1.00 82.12 140 LEU A C 1
ATOM 1139 O O . LEU A 1 140 ? -15.860 6.477 11.396 1.00 82.12 140 LEU A O 1
ATOM 1143 N N . ALA A 1 141 ? -17.692 7.450 12.254 1.00 83.44 141 ALA A N 1
ATOM 1144 C CA . ALA A 1 141 ? -17.212 8.821 12.080 1.00 83.44 141 ALA A CA 1
ATOM 1145 C C . ALA A 1 141 ? -15.970 9.120 12.942 1.00 83.44 141 ALA A C 1
ATOM 1147 O O . ALA A 1 141 ? -14.998 9.714 12.459 1.00 83.44 141 ALA A O 1
ATOM 1148 N N . LEU A 1 142 ? -15.973 8.666 14.200 1.00 81.25 142 LEU A N 1
ATOM 1149 C CA . LEU A 1 142 ? -14.827 8.787 15.106 1.00 81.25 142 LEU A CA 1
ATOM 1150 C C . LEU A 1 142 ? -13.621 7.992 14.598 1.00 81.25 142 LEU A C 1
ATOM 1152 O O . LEU A 1 142 ? -12.502 8.504 14.606 1.00 81.25 142 LEU A O 1
ATOM 1156 N N . PHE A 1 143 ? -13.842 6.775 14.101 1.00 78.56 143 PHE A N 1
ATOM 1157 C CA . PHE A 1 143 ? -12.782 5.932 13.560 1.00 78.56 143 PHE A CA 1
ATOM 1158 C C . PHE A 1 143 ? -12.138 6.526 12.302 1.00 78.56 143 PHE A C 1
ATOM 1160 O O . PHE A 1 143 ? -10.914 6.632 12.231 1.00 78.56 143 PHE A O 1
ATOM 1167 N N . ASN A 1 144 ? -12.940 6.998 11.343 1.00 79.50 144 ASN A N 1
ATOM 1168 C CA . ASN A 1 144 ? -12.426 7.676 10.147 1.00 79.50 144 ASN A CA 1
ATOM 1169 C C . ASN A 1 144 ? -11.600 8.925 10.500 1.00 79.50 144 ASN A C 1
ATOM 1171 O O . ASN A 1 144 ? -10.554 9.172 9.897 1.00 79.50 144 ASN A O 1
ATOM 1175 N N . SER A 1 145 ? -12.021 9.667 11.530 1.00 78.50 145 SER A N 1
ATOM 1176 C CA . SER A 1 145 ? -11.270 10.814 12.054 1.00 78.50 145 SER A CA 1
ATOM 1177 C C . SER A 1 145 ? -9.933 10.418 12.700 1.00 78.50 145 SER A C 1
ATOM 1179 O O . SER A 1 145 ? -9.028 11.247 12.764 1.00 78.50 145 SER A O 1
ATOM 1181 N N . LEU A 1 146 ? -9.792 9.169 13.162 1.00 73.50 146 LEU A N 1
ATOM 1182 C CA . LEU A 1 146 ? -8.581 8.620 13.783 1.00 73.50 146 LEU A CA 1
ATOM 1183 C C . LEU A 1 146 ? -7.607 8.021 12.755 1.00 73.50 146 LEU A C 1
ATOM 1185 O O . LEU A 1 146 ? -6.389 8.130 12.908 1.00 73.50 146 LEU A O 1
ATOM 1189 N N . ILE A 1 147 ? -8.140 7.417 11.690 1.00 71.31 147 ILE A N 1
ATOM 1190 C CA . ILE A 1 147 ? -7.362 6.746 10.641 1.00 71.31 147 ILE A CA 1
ATOM 1191 C C . ILE A 1 147 ? -6.489 7.721 9.850 1.00 71.31 147 ILE A C 1
ATOM 1193 O O . ILE A 1 147 ? -5.346 7.403 9.522 1.00 71.31 147 ILE A O 1
ATOM 1197 N N . SER A 1 148 ? -7.005 8.920 9.567 1.00 68.81 148 SER A N 1
ATOM 1198 C CA . SER A 1 148 ? -6.269 9.949 8.827 1.00 68.81 148 SER A CA 1
ATOM 1199 C C . SER A 1 148 ? -4.979 10.366 9.563 1.00 68.81 148 SER A C 1
ATOM 1201 O O . SER A 1 148 ? -3.913 10.332 8.945 1.00 68.81 148 SER A O 1
ATOM 1203 N N . PRO A 1 149 ? -5.016 10.685 10.875 1.00 66.25 149 PRO A N 1
ATOM 1204 C CA . PRO A 1 149 ? -3.829 10.854 11.716 1.00 66.25 149 PRO A CA 1
ATOM 1205 C C . PRO A 1 149 ? -2.867 9.663 11.710 1.00 66.25 149 PRO A C 1
ATOM 1207 O O . PRO A 1 149 ? -1.664 9.852 11.552 1.00 66.25 149 PRO A O 1
ATOM 1210 N N . LEU A 1 150 ? -3.391 8.448 11.901 1.00 65.56 150 LEU A N 1
ATOM 1211 C CA . LEU A 1 150 ? -2.595 7.229 12.084 1.00 65.56 150 LEU A CA 1
ATOM 1212 C C . LEU A 1 150 ? -1.816 6.846 10.824 1.00 65.56 150 LEU A C 1
ATOM 1214 O O . LEU A 1 150 ? -0.659 6.455 10.927 1.00 65.56 150 LEU A O 1
ATOM 1218 N N . ASN A 1 151 ? -2.413 7.019 9.644 1.00 62.94 151 ASN A N 1
ATOM 1219 C CA . ASN A 1 151 ? -1.740 6.776 8.365 1.00 62.94 151 ASN A CA 1
ATOM 1220 C C . ASN A 1 151 ? -0.767 7.896 7.969 1.00 62.94 151 ASN A C 1
ATOM 1222 O O . ASN A 1 151 ? 0.086 7.690 7.113 1.00 62.94 151 ASN A O 1
ATOM 1226 N N . SER A 1 152 ? -0.910 9.082 8.564 1.00 60.25 152 SER A N 1
ATOM 1227 C CA . SER A 1 152 ? 0.001 10.211 8.340 1.00 60.25 152 SER A CA 1
ATOM 1228 C C . SER A 1 152 ? 1.252 10.144 9.224 1.00 60.25 152 SER A C 1
ATOM 1230 O O . SER A 1 152 ? 2.171 10.943 9.041 1.00 60.25 152 SER A O 1
ATOM 1232 N N . PHE A 1 153 ? 1.299 9.217 10.187 1.00 52.09 153 PHE A N 1
ATOM 1233 C CA . PHE A 1 153 ? 2.523 8.905 10.915 1.00 52.09 153 PHE A CA 1
ATOM 1234 C C . PHE A 1 153 ? 3.454 8.056 10.022 1.00 52.09 153 PHE A C 1
ATOM 1236 O O . PHE A 1 153 ? 2.993 7.062 9.461 1.00 52.09 153 PHE A O 1
ATOM 1243 N N . PRO A 1 154 ? 4.737 8.437 9.868 1.00 44.06 154 PRO A N 1
ATOM 1244 C CA . PRO A 1 154 ? 5.690 7.728 9.004 1.00 44.06 154 PRO A CA 1
ATOM 1245 C C . PRO A 1 154 ? 6.018 6.286 9.454 1.00 44.06 154 PRO A C 1
ATOM 1247 O O . PRO A 1 154 ? 6.017 5.977 10.666 1.00 44.06 154 PRO A O 1
#

Organism: Noccaea caerulescens (NCBI:txid107243)

Foldseek 3Di:
DVLVVLVVVLVVVLCVLQNCLLVQLVVVLVVLLVVLVVLVVVLVVLVVVLVVLVVVLVVVVVVCVVVVVVCVVVVCVVVVVVVNVVSVVVSVVSVVVSVVSVVVSVVSVVCSLVVSLCSSVVVSVVVVHDDDPVSSVSNSVSVVSNV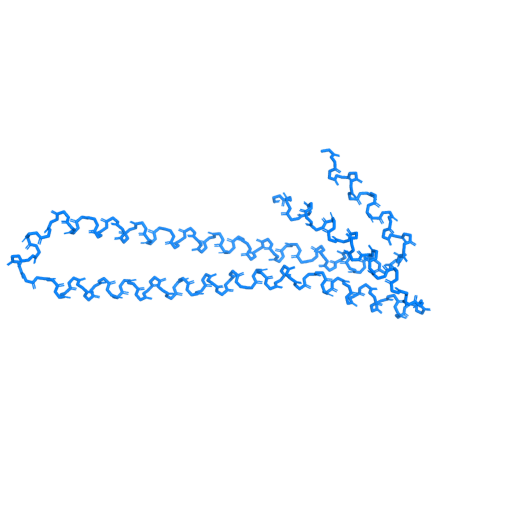VSSVPPD

InterPro domains:
  IPR011527 ABC transporter type 1, transmembrane domain [PF00664] (1-150)
  IPR011527 ABC transporter type 1, transmembrane domain [PS50929] (1-154)
  IPR036640 ABC transporter type 1, transmembrane domain superfamily [G3DSA:1.20.1560.10] (1-154)
  IPR036640 ABC transporter type 1, transmembrane domain superfamily [SSF90123] (5-153)
  IPR050173 ATP-binding cassette transporter C-like [PTHR24223] (1-154)

Radius of gyration: 25.47 Å; chains: 1; bounding box: 52×30×69 Å